Protein AF-A0A1C6VE38-F1 (afdb_monomer_lite)

pLDDT: mean 86.14, std 10.99, range [40.97, 96.81]

Organism: NCBI:txid683228

Secondary structure (DSSP, 8-state):
--HHHHHHHS-HHHHHHHHHHHHHH---SHHHHHHHHHHHHHHHHHHT-SSSPPPPGGGGS---SS---PPPHHHHHHHHHHHHHHTT----S-----

Sequence (98 aa):
MTVAEMLSRISSRELTEWQVYEQLYGPLGGERDDRLAALVAHTVANTGRQRRAPYPYDDFLMTWGSGRREQSTDEMLAIVIGLNRAMGGVDLRPTSQG

Foldseek 3Di:
DDPVVCCVPDPPVNVVVVVVVCVVPNHDPDQVVQLVVLVVVQCVQQVPPDPDDRDDSVVSRDDPPPDDPDQDPVRVVVVVCVVCVVVVHDDPDPPDDD

Structure (mmCIF, N/CA/C/O backbone):
data_AF-A0A1C6VE38-F1
#
_entry.id   AF-A0A1C6VE38-F1
#
loop_
_atom_site.group_PDB
_atom_site.id
_atom_site.type_symbol
_atom_site.label_atom_id
_atom_site.label_alt_id
_atom_site.label_comp_id
_atom_site.label_asym_id
_atom_site.label_entity_id
_atom_site.label_seq_id
_atom_site.pdbx_PDB_ins_code
_atom_site.Cartn_x
_atom_site.Cartn_y
_atom_site.Cartn_z
_atom_site.occupancy
_atom_site.B_iso_or_equiv
_atom_site.auth_seq_id
_atom_site.auth_comp_id
_atom_site.auth_asym_id
_atom_site.auth_atom_id
_atom_site.pdbx_PDB_model_num
ATOM 1 N N . MET A 1 1 ? -21.871 -11.009 8.677 1.00 68.94 1 MET A N 1
ATOM 2 C CA . MET A 1 1 ? -22.258 -10.496 10.006 1.00 68.94 1 MET A CA 1
ATOM 3 C C . MET A 1 1 ? -22.779 -9.089 9.814 1.00 68.94 1 MET A C 1
ATOM 5 O O . MET A 1 1 ? -22.136 -8.322 9.107 1.00 68.94 1 MET A O 1
ATOM 9 N N . THR A 1 2 ? -23.953 -8.767 10.347 1.00 89.12 2 THR A N 1
ATOM 10 C CA . THR A 1 2 ? -24.462 -7.385 10.285 1.00 89.12 2 THR A CA 1
ATOM 11 C C . THR A 1 2 ? -23.824 -6.533 11.386 1.00 89.12 2 THR A C 1
ATOM 13 O O . THR A 1 2 ? -23.325 -7.075 12.371 1.00 89.12 2 THR A O 1
ATOM 16 N N . VAL A 1 3 ? -23.861 -5.202 11.261 1.00 81.81 3 VAL A N 1
ATOM 17 C CA . VAL A 1 3 ? -23.339 -4.294 12.305 1.00 81.81 3 VAL A CA 1
ATOM 18 C C . VAL A 1 3 ? -24.076 -4.496 13.635 1.00 81.81 3 VAL A C 1
ATOM 20 O O . VAL A 1 3 ? -23.448 -4.539 14.688 1.00 81.81 3 VAL A O 1
ATOM 23 N N . ALA A 1 4 ? -25.398 -4.685 13.588 1.00 85.56 4 ALA A N 1
ATOM 24 C CA . ALA A 1 4 ? -26.213 -4.930 14.778 1.00 85.56 4 ALA A CA 1
ATOM 25 C C . ALA A 1 4 ? -25.847 -6.253 15.470 1.00 85.56 4 ALA A C 1
ATOM 27 O O . ALA A 1 4 ? -25.723 -6.309 16.691 1.00 85.56 4 ALA A O 1
ATOM 28 N N . GLU A 1 5 ? -25.618 -7.312 14.692 1.00 88.56 5 GLU A N 1
ATOM 29 C CA . GLU A 1 5 ? -25.174 -8.602 15.223 1.00 88.56 5 GLU A CA 1
ATOM 30 C C . GLU A 1 5 ? -23.765 -8.510 15.830 1.00 88.56 5 GLU A C 1
ATOM 32 O O . GLU A 1 5 ? -23.521 -9.072 16.897 1.00 88.56 5 GLU A O 1
ATOM 37 N N . MET A 1 6 ? -22.861 -7.749 15.209 1.00 89.06 6 MET A N 1
ATOM 38 C CA . MET A 1 6 ? -21.506 -7.523 15.718 1.00 89.06 6 MET A CA 1
ATOM 39 C C . MET A 1 6 ? -21.521 -6.811 17.076 1.00 89.06 6 MET A C 1
ATOM 41 O O . MET A 1 6 ? -20.900 -7.292 18.019 1.00 89.06 6 MET A O 1
ATOM 45 N N . LEU A 1 7 ? -22.285 -5.722 17.207 1.00 85.81 7 LEU A N 1
ATOM 46 C CA . LEU A 1 7 ? -22.386 -4.953 18.456 1.00 85.81 7 LEU A CA 1
ATOM 47 C C . LEU A 1 7 ? -23.076 -5.716 19.596 1.00 85.81 7 LEU A C 1
ATOM 49 O O . LEU A 1 7 ? -22.904 -5.368 20.759 1.00 85.81 7 LEU A O 1
ATOM 53 N N . SER A 1 8 ? -23.839 -6.770 19.286 1.00 89.12 8 SER A N 1
ATOM 54 C CA . SER A 1 8 ? -24.410 -7.652 20.313 1.00 89.12 8 SER A CA 1
ATOM 55 C C . SER A 1 8 ? -23.375 -8.578 20.964 1.00 89.12 8 SER A C 1
ATOM 57 O O . SER A 1 8 ? -23.625 -9.108 22.045 1.00 89.12 8 SER A O 1
ATOM 59 N N . ARG A 1 9 ? -22.226 -8.789 20.307 1.00 89.06 9 ARG A N 1
ATOM 60 C CA . ARG A 1 9 ? -21.173 -9.725 20.737 1.00 89.06 9 ARG A CA 1
ATOM 61 C C . ARG A 1 9 ? -19.856 -9.041 21.083 1.00 89.06 9 ARG A C 1
ATOM 63 O O . ARG A 1 9 ? -19.108 -9.584 21.884 1.00 89.06 9 ARG A O 1
ATOM 70 N N . ILE A 1 10 ? -19.577 -7.896 20.464 1.00 90.25 10 ILE A N 1
ATOM 71 C CA . ILE A 1 10 ? -18.347 -7.123 20.628 1.00 90.25 10 ILE A CA 1
ATOM 72 C C . ILE A 1 10 ? -18.725 -5.751 21.171 1.00 90.25 10 ILE A C 1
ATOM 74 O O . ILE A 1 10 ? -19.536 -5.030 20.585 1.00 90.25 10 ILE A O 1
ATOM 78 N N . SER A 1 11 ? -18.131 -5.394 22.301 1.00 89.31 11 SER A N 1
ATOM 79 C CA . SER A 1 11 ? -18.361 -4.112 22.953 1.00 89.31 11 SER A CA 1
ATOM 80 C C . SER A 1 11 ? -17.723 -2.958 22.176 1.00 89.31 11 SER A C 1
ATOM 82 O O . SER A 1 11 ? -16.718 -3.116 21.480 1.00 89.31 11 SER A O 1
ATOM 84 N N . SER A 1 12 ? -18.249 -1.743 22.358 1.00 87.50 12 SER A N 1
ATOM 85 C CA . SER A 1 12 ? -17.645 -0.542 21.766 1.00 87.50 12 SER A CA 1
ATOM 86 C C . SER A 1 12 ? -16.190 -0.337 22.202 1.00 87.50 12 SER A C 1
ATOM 88 O O . SER A 1 12 ? -15.399 0.179 21.421 1.00 87.50 12 SER A O 1
ATOM 90 N N . ARG A 1 13 ? -15.823 -0.764 23.423 1.00 91.25 13 ARG A N 1
ATOM 91 C CA . ARG A 1 13 ? -14.440 -0.702 23.917 1.00 91.25 13 ARG A CA 1
ATOM 92 C C . ARG A 1 13 ? -13.514 -1.584 23.082 1.00 91.25 13 ARG A C 1
ATOM 94 O O . ARG A 1 13 ? -12.483 -1.099 22.639 1.00 91.25 13 ARG A O 1
ATOM 101 N N . GLU A 1 14 ? -13.900 -2.831 22.833 1.00 91.12 14 GLU A N 1
ATOM 102 C CA . GLU A 1 14 ? -13.105 -3.749 22.007 1.00 91.12 14 GLU A CA 1
ATOM 103 C C . GLU A 1 14 ? -12.966 -3.221 20.575 1.00 91.12 14 GLU A C 1
ATOM 105 O O . GLU A 1 14 ? -11.886 -3.279 19.999 1.00 91.12 14 GLU A O 1
ATOM 110 N N . LEU A 1 15 ? -14.017 -2.624 20.002 1.00 89.81 15 LEU A N 1
ATOM 111 C CA . LEU A 1 15 ? -13.912 -1.976 18.688 1.00 89.81 15 LEU A CA 1
ATOM 112 C C . LEU A 1 15 ? -12.916 -0.809 18.688 1.00 89.81 15 LEU A C 1
ATOM 114 O O . LEU A 1 15 ? -12.170 -0.646 17.725 1.00 89.81 15 LEU A O 1
ATOM 118 N N . THR A 1 16 ? -12.863 -0.017 19.762 1.00 92.50 16 THR A N 1
ATOM 119 C CA . THR A 1 16 ? -11.841 1.028 19.918 1.00 92.50 16 THR A CA 1
ATOM 120 C C . THR A 1 16 ? -10.438 0.435 20.041 1.00 92.50 16 THR A C 1
ATOM 122 O O . THR A 1 16 ? -9.505 0.961 19.442 1.00 92.50 16 THR A O 1
ATOM 125 N N . GLU A 1 17 ? -10.269 -0.672 20.763 1.00 93.62 17 GLU A N 1
ATOM 126 C CA . GLU A 1 17 ? -8.981 -1.373 20.849 1.00 93.62 17 GLU A CA 1
ATOM 127 C C . GLU A 1 17 ? -8.517 -1.859 19.469 1.00 93.62 17 GLU A C 1
ATOM 129 O O . GLU A 1 17 ? -7.356 -1.663 19.110 1.00 93.62 17 GLU A O 1
ATOM 134 N N . TRP A 1 18 ? -9.429 -2.390 18.649 1.00 92.12 18 TRP A N 1
ATOM 135 C CA . TRP A 1 18 ? -9.135 -2.754 17.261 1.00 92.12 18 TRP A CA 1
ATOM 136 C C . TRP A 1 18 ? -8.755 -1.548 16.393 1.00 92.12 18 TRP A C 1
ATOM 138 O O . TRP A 1 18 ? -7.817 -1.647 15.605 1.00 92.12 18 TRP A O 1
ATOM 148 N N . GLN A 1 19 ? -9.415 -0.399 16.562 1.00 91.12 19 GLN A N 1
ATOM 149 C CA . GLN A 1 19 ? -9.038 0.838 15.864 1.00 91.12 19 GLN A CA 1
ATOM 150 C C . GLN A 1 19 ? -7.634 1.315 16.253 1.00 91.12 19 GLN A C 1
ATOM 152 O O . GLN A 1 19 ? -6.849 1.703 15.390 1.00 91.12 19 GLN A O 1
ATOM 157 N N . VAL A 1 20 ? -7.291 1.271 17.544 1.00 94.56 20 VAL A N 1
ATOM 158 C CA . VAL A 1 20 ? -5.944 1.624 18.020 1.00 94.56 20 VAL A CA 1
ATOM 159 C C . VAL A 1 20 ? -4.910 0.644 17.473 1.00 94.56 20 VAL A C 1
ATOM 161 O O . VAL A 1 20 ? -3.840 1.060 17.031 1.00 94.56 20 VAL A O 1
ATOM 164 N N . TYR A 1 21 ? -5.229 -0.650 17.460 1.00 93.81 21 TYR A N 1
ATOM 165 C CA . TYR A 1 21 ? -4.358 -1.662 16.877 1.00 93.81 21 TYR A CA 1
ATOM 166 C C . TYR A 1 21 ? -4.074 -1.372 15.397 1.00 93.81 21 TYR A C 1
ATOM 168 O O . TYR A 1 21 ? -2.916 -1.366 14.987 1.00 93.81 21 TYR A O 1
ATOM 176 N N . GLU A 1 22 ? -5.102 -1.068 14.605 1.00 93.38 22 GLU A N 1
ATOM 177 C CA . GLU A 1 22 ? -4.942 -0.711 13.193 1.00 93.38 22 GLU A CA 1
ATOM 178 C C . GLU A 1 22 ? -4.058 0.535 13.000 1.00 93.38 22 GLU A C 1
ATOM 180 O O . GLU A 1 22 ? -3.171 0.557 12.147 1.00 93.38 22 GLU A O 1
ATOM 185 N N . GLN A 1 23 ? -4.218 1.560 13.840 1.00 90.50 23 GLN A N 1
ATOM 186 C CA . GLN A 1 23 ? -3.371 2.756 13.781 1.00 90.50 23 GLN A CA 1
ATOM 187 C C . GLN A 1 23 ? -1.898 2.459 14.090 1.00 90.50 23 GLN A C 1
ATOM 189 O O . GLN A 1 23 ? -1.010 3.065 13.491 1.00 90.50 23 GLN A O 1
ATOM 194 N N . LEU A 1 24 ? -1.627 1.536 15.018 1.00 93.38 24 LEU A N 1
ATOM 195 C CA . LEU A 1 24 ? -0.265 1.177 15.420 1.00 93.38 24 LEU A CA 1
ATOM 196 C C . LEU A 1 24 ? 0.418 0.224 14.434 1.00 93.38 24 LEU A C 1
ATOM 198 O O . LEU A 1 24 ? 1.623 0.333 14.209 1.00 93.38 24 LEU A O 1
ATOM 202 N N . TYR A 1 25 ? -0.330 -0.721 13.864 1.00 90.06 25 TYR A N 1
ATOM 203 C CA . TYR A 1 25 ? 0.228 -1.839 13.096 1.00 90.06 25 TYR A CA 1
ATOM 204 C C . TYR A 1 25 ? -0.127 -1.816 11.607 1.00 90.06 25 TYR A C 1
ATOM 206 O O . TYR A 1 25 ? 0.272 -2.727 10.871 1.00 90.06 25 TYR A O 1
ATOM 214 N N . GLY A 1 26 ? -0.839 -0.783 11.161 1.00 87.94 26 GLY A N 1
ATOM 215 C CA . GLY A 1 26 ? -1.323 -0.636 9.796 1.00 87.94 26 GLY A CA 1
ATOM 216 C C . GLY A 1 26 ? -2.710 -1.252 9.585 1.00 87.94 26 GLY A C 1
ATOM 217 O O . GLY A 1 26 ? -3.259 -1.871 10.498 1.00 87.94 26 GLY A O 1
ATOM 218 N N . PRO A 1 27 ? -3.260 -1.109 8.363 1.00 89.69 27 PRO A N 1
ATOM 219 C CA . PRO A 1 27 ? -4.632 -1.504 8.040 1.00 89.69 27 PRO A CA 1
ATOM 220 C C . PRO A 1 27 ? -4.902 -2.968 8.394 1.00 89.69 27 PRO A C 1
ATOM 222 O O . PRO A 1 27 ? -4.008 -3.822 8.312 1.00 89.69 27 PRO A O 1
ATOM 225 N N . LEU A 1 28 ? -6.150 -3.271 8.722 1.00 87.69 28 LEU A N 1
ATOM 226 C CA . LEU A 1 28 ? -6.624 -4.641 8.855 1.00 87.69 28 LEU A CA 1
ATOM 227 C C . LEU A 1 28 ? -7.299 -5.111 7.558 1.00 87.69 28 LEU A C 1
ATOM 229 O O . LEU A 1 28 ? -7.907 -4.341 6.821 1.00 87.69 28 LEU A O 1
ATOM 233 N N . GLY A 1 29 ? -7.212 -6.414 7.285 1.00 86.31 29 GLY A N 1
ATOM 234 C CA . GLY A 1 29 ? -7.879 -7.032 6.137 1.00 86.31 29 GLY A CA 1
ATOM 235 C C . GLY A 1 29 ? -7.190 -6.776 4.792 1.00 86.31 29 GLY A C 1
ATOM 236 O O . GLY A 1 29 ? -5.973 -6.622 4.727 1.00 86.31 29 GLY A O 1
ATOM 237 N N . GLY A 1 30 ? -7.980 -6.766 3.711 1.00 87.06 30 GLY A N 1
ATOM 238 C CA . GLY A 1 30 ? -7.477 -6.849 2.332 1.00 87.06 30 GLY A CA 1
ATOM 239 C C . GLY A 1 30 ? -6.515 -5.732 1.919 1.00 87.06 30 GLY A C 1
ATOM 240 O O . GLY A 1 30 ? -5.557 -5.996 1.204 1.00 87.06 30 GLY A O 1
ATOM 241 N N . GLU A 1 31 ? -6.682 -4.511 2.437 1.00 87.81 31 GLU A N 1
ATOM 242 C CA . GLU A 1 31 ? -5.763 -3.399 2.142 1.00 87.81 31 GLU A CA 1
ATOM 243 C C . GLU A 1 31 ? -4.329 -3.689 2.624 1.00 87.81 31 GLU A C 1
ATOM 245 O O . GLU A 1 31 ? -3.352 -3.263 2.003 1.00 87.81 31 GLU A O 1
ATOM 250 N N . ARG A 1 32 ? -4.177 -4.445 3.721 1.00 90.06 32 ARG A N 1
ATOM 251 C CA . ARG A 1 32 ? -2.862 -4.902 4.186 1.00 90.06 32 ARG A CA 1
ATOM 252 C C . ARG A 1 32 ? -2.241 -5.872 3.196 1.00 90.06 32 ARG A C 1
ATOM 254 O O . ARG A 1 32 ? -1.063 -5.730 2.871 1.00 90.06 32 ARG A O 1
ATOM 261 N N . ASP A 1 33 ? -3.026 -6.833 2.727 1.00 91.81 33 ASP A N 1
ATOM 262 C CA . ASP A 1 33 ? -2.572 -7.855 1.788 1.00 91.81 33 ASP A CA 1
ATOM 263 C C . ASP A 1 33 ? -2.164 -7.223 0.454 1.00 91.81 33 ASP A C 1
ATOM 265 O O . ASP A 1 33 ? -1.101 -7.546 -0.076 1.00 91.81 33 ASP A O 1
ATOM 269 N N . ASP A 1 34 ? -2.928 -6.238 -0.024 1.00 91.75 34 ASP A N 1
ATOM 270 C CA . ASP A 1 34 ? -2.605 -5.473 -1.229 1.00 91.75 34 ASP A CA 1
ATOM 271 C C . ASP A 1 34 ? -1.278 -4.719 -1.086 1.00 91.75 34 ASP A C 1
ATOM 273 O O . ASP A 1 34 ? -0.442 -4.757 -1.989 1.00 91.75 34 ASP A O 1
ATOM 277 N N . ARG A 1 35 ? -1.032 -4.074 0.064 1.00 92.38 35 ARG A N 1
ATOM 278 C CA . ARG A 1 35 ? 0.252 -3.404 0.343 1.00 92.38 35 ARG A CA 1
ATOM 279 C C . ARG A 1 35 ? 1.418 -4.391 0.379 1.00 92.38 35 ARG A C 1
ATOM 281 O O . ARG A 1 35 ? 2.480 -4.115 -0.177 1.00 92.38 35 ARG A O 1
ATOM 288 N N . LEU A 1 36 ? 1.240 -5.547 1.015 1.00 93.44 36 LEU A N 1
ATOM 289 C CA . LEU A 1 36 ? 2.283 -6.573 1.069 1.00 93.44 36 LEU A CA 1
ATOM 290 C C . LEU A 1 36 ? 2.581 -7.140 -0.326 1.00 93.44 36 LEU A C 1
ATOM 292 O O . LEU A 1 36 ? 3.748 -7.273 -0.697 1.00 93.44 36 LEU A O 1
ATOM 296 N N . ALA A 1 37 ? 1.547 -7.410 -1.123 1.00 95.06 37 ALA A N 1
ATOM 297 C CA . ALA A 1 37 ? 1.694 -7.848 -2.505 1.00 95.06 37 ALA A CA 1
ATOM 298 C C . ALA A 1 37 ? 2.388 -6.781 -3.370 1.00 95.06 37 ALA A C 1
ATOM 300 O O . ALA A 1 37 ? 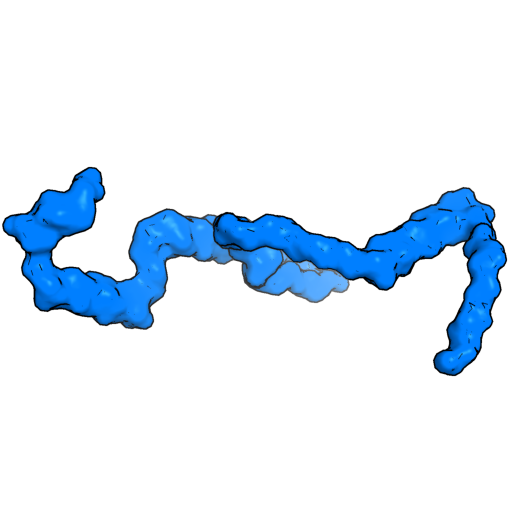3.311 -7.106 -4.123 1.00 95.06 37 ALA A O 1
ATOM 301 N N . ALA A 1 38 ? 2.009 -5.508 -3.212 1.00 95.50 38 ALA A N 1
ATOM 302 C CA . ALA A 1 38 ? 2.636 -4.377 -3.889 1.00 95.50 38 ALA A CA 1
ATOM 303 C C . ALA A 1 38 ? 4.132 -4.274 -3.564 1.00 95.50 38 ALA A C 1
ATOM 305 O O . ALA A 1 38 ? 4.942 -4.092 -4.470 1.00 95.50 38 ALA A O 1
ATOM 306 N N . LEU A 1 39 ? 4.524 -4.460 -2.298 1.00 96.12 39 LEU A N 1
ATOM 307 C CA . LEU A 1 39 ? 5.929 -4.429 -1.879 1.00 96.12 39 LEU A CA 1
ATOM 308 C C . LEU A 1 39 ? 6.753 -5.536 -2.544 1.00 96.12 39 LEU A C 1
ATOM 310 O O . LEU A 1 39 ? 7.859 -5.285 -3.035 1.00 96.12 39 LEU A O 1
ATOM 314 N N . VAL A 1 40 ? 6.212 -6.755 -2.595 1.00 96.81 40 VAL A N 1
ATOM 315 C CA . VAL A 1 40 ? 6.869 -7.881 -3.272 1.00 96.81 40 VAL A CA 1
ATOM 316 C C . VAL A 1 40 ? 7.013 -7.589 -4.767 1.00 96.81 40 VAL A C 1
ATOM 318 O O .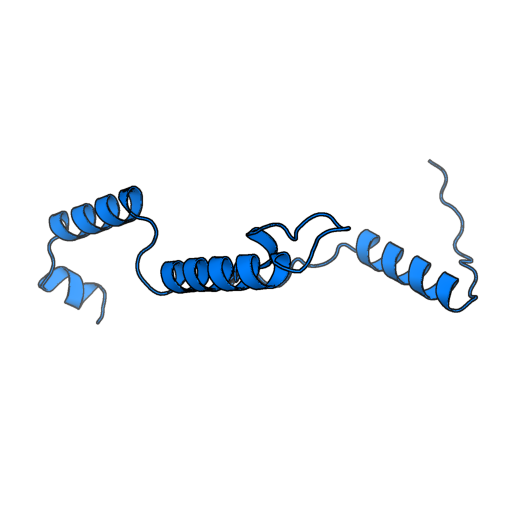 VAL A 1 40 ? 8.113 -7.715 -5.309 1.00 96.81 40 VAL A O 1
ATOM 321 N N . ALA A 1 41 ? 5.945 -7.139 -5.429 1.00 95.94 41 ALA A N 1
ATOM 322 C CA . ALA A 1 41 ? 5.966 -6.805 -6.851 1.00 95.94 41 ALA A CA 1
ATOM 323 C C . ALA A 1 41 ? 6.951 -5.666 -7.168 1.00 95.94 41 ALA A C 1
ATOM 325 O O . ALA A 1 41 ? 7.745 -5.787 -8.103 1.00 95.94 41 ALA A O 1
ATOM 326 N N . HIS A 1 42 ? 6.958 -4.603 -6.358 1.00 96.81 42 HIS A N 1
ATOM 327 C CA . HIS A 1 42 ? 7.891 -3.476 -6.454 1.00 96.81 42 HIS A CA 1
ATOM 328 C C . HIS A 1 42 ? 9.345 -3.935 -6.347 1.00 96.81 42 HIS A C 1
ATOM 330 O O . HIS A 1 42 ? 10.181 -3.563 -7.177 1.00 96.81 42 HIS A O 1
ATOM 336 N N . THR A 1 43 ? 9.635 -4.795 -5.370 1.00 95.81 43 THR A N 1
ATOM 337 C CA . THR A 1 43 ? 10.976 -5.353 -5.163 1.00 95.81 43 THR A CA 1
ATOM 338 C C . THR A 1 43 ? 11.415 -6.160 -6.383 1.00 95.81 43 THR A C 1
ATOM 340 O O . THR A 1 43 ? 12.492 -5.921 -6.936 1.00 95.81 43 THR A O 1
ATOM 343 N N . VAL A 1 44 ? 10.564 -7.073 -6.862 1.00 95.56 44 VAL A N 1
ATOM 344 C CA . VAL A 1 44 ? 10.855 -7.919 -8.030 1.00 95.56 44 VAL A CA 1
ATOM 345 C C . VAL A 1 44 ? 11.066 -7.070 -9.287 1.00 95.56 44 VAL A C 1
ATOM 347 O O . VAL A 1 44 ? 12.062 -7.249 -9.989 1.00 95.56 44 VAL A O 1
ATOM 350 N N . ALA A 1 45 ? 10.187 -6.098 -9.545 1.00 94.00 45 ALA A N 1
ATOM 351 C CA . ALA A 1 45 ? 10.257 -5.233 -10.722 1.00 94.00 45 ALA A CA 1
ATOM 352 C C . ALA A 1 45 ? 11.525 -4.365 -10.751 1.00 94.00 45 ALA A C 1
ATOM 354 O O . ALA A 1 45 ? 12.089 -4.114 -11.820 1.00 94.00 45 ALA A O 1
ATOM 355 N N . ASN A 1 46 ? 11.995 -3.916 -9.585 1.00 94.94 46 ASN A N 1
ATOM 356 C CA . ASN A 1 46 ? 13.172 -3.057 -9.487 1.00 94.94 46 ASN A CA 1
ATOM 357 C C . ASN A 1 46 ? 14.497 -3.818 -9.380 1.00 94.94 46 ASN A C 1
ATOM 359 O O . ASN A 1 46 ? 15.539 -3.235 -9.677 1.00 94.94 46 ASN A O 1
ATOM 363 N N . THR A 1 47 ? 14.481 -5.114 -9.057 1.00 92.94 47 THR A N 1
ATOM 364 C CA . THR A 1 47 ? 15.700 -5.936 -8.917 1.00 92.94 47 THR A CA 1
ATOM 365 C C . THR A 1 47 ? 16.584 -5.901 -10.178 1.00 92.94 47 THR A C 1
ATOM 367 O O . THR A 1 47 ? 17.810 -5.909 -10.082 1.00 92.94 47 THR A O 1
ATOM 370 N N . GLY A 1 48 ? 15.988 -5.808 -11.375 1.00 84.56 48 GLY A N 1
ATOM 371 C CA . GLY A 1 48 ? 16.713 -5.754 -12.655 1.00 84.56 48 GLY A CA 1
ATOM 372 C C . GLY A 1 48 ? 17.024 -4.347 -13.191 1.00 84.56 48 GLY A C 1
ATOM 373 O O . GLY A 1 48 ? 17.619 -4.215 -14.264 1.00 84.56 48 GLY A O 1
ATOM 374 N N . ARG A 1 49 ? 16.619 -3.275 -12.500 1.00 86.50 49 ARG A N 1
ATOM 375 C CA . ARG A 1 49 ? 16.755 -1.891 -12.990 1.00 86.50 49 ARG A CA 1
ATOM 376 C C . ARG A 1 49 ? 18.062 -1.254 -12.502 1.00 86.50 49 ARG A C 1
ATOM 378 O O . ARG A 1 49 ? 18.104 -0.633 -11.452 1.00 86.50 49 ARG A O 1
ATOM 385 N N . GLN A 1 50 ? 19.133 -1.367 -13.295 1.00 74.88 50 GLN A N 1
ATOM 386 C CA . GLN A 1 50 ? 20.444 -0.771 -12.954 1.00 74.88 50 GLN A CA 1
ATOM 387 C C . GLN A 1 50 ? 20.738 0.575 -13.641 1.00 74.88 50 GLN A C 1
ATOM 389 O O . GLN A 1 50 ? 21.511 1.377 -13.132 1.00 74.88 50 GLN A O 1
ATOM 394 N N . ARG A 1 51 ? 20.150 0.835 -14.819 1.00 77.75 51 ARG A N 1
ATOM 395 C CA . ARG A 1 51 ? 20.445 2.026 -15.654 1.00 77.75 51 ARG A CA 1
ATOM 396 C C . ARG A 1 51 ? 19.304 3.042 -15.740 1.00 77.75 51 ARG A C 1
ATOM 398 O O . ARG A 1 51 ? 19.427 4.046 -16.433 1.00 77.75 51 ARG A O 1
ATOM 405 N N . ARG A 1 52 ? 18.175 2.763 -15.094 1.00 84.81 52 ARG A N 1
ATOM 406 C CA . ARG A 1 52 ? 16.994 3.634 -15.054 1.00 84.81 52 ARG A CA 1
ATOM 407 C C . ARG A 1 52 ? 16.588 3.827 -13.604 1.00 84.81 52 ARG A C 1
ATOM 409 O O . ARG A 1 52 ? 16.820 2.932 -12.796 1.00 84.81 52 ARG A O 1
ATOM 416 N N . ALA A 1 53 ? 15.960 4.963 -13.310 1.00 89.69 53 ALA A N 1
ATOM 417 C CA . ALA A 1 53 ? 15.362 5.196 -12.002 1.00 89.69 53 ALA A CA 1
ATOM 418 C C . ALA A 1 53 ? 14.413 4.034 -11.640 1.00 89.69 53 ALA A C 1
ATOM 420 O O . ALA A 1 53 ? 13.733 3.517 -12.535 1.00 89.69 53 ALA A O 1
ATOM 421 N N . PRO A 1 54 ? 14.370 3.588 -10.375 1.00 90.94 54 PRO A N 1
ATOM 422 C CA . PRO A 1 54 ? 13.416 2.575 -9.941 1.00 90.94 54 PRO A CA 1
ATOM 423 C C . PRO A 1 54 ? 11.981 3.084 -10.112 1.00 90.94 54 PRO A C 1
ATOM 425 O O . PRO A 1 54 ? 11.730 4.288 -10.099 1.00 90.94 54 PRO A O 1
ATOM 428 N N . TYR A 1 55 ? 11.038 2.168 -10.312 1.00 94.00 55 TYR A N 1
ATOM 429 C CA . TYR A 1 55 ? 9.622 2.508 -10.225 1.00 94.00 55 TYR A CA 1
ATOM 430 C C . TYR A 1 55 ? 9.289 2.921 -8.780 1.00 94.00 55 TYR A C 1
ATOM 432 O O . TYR A 1 55 ? 9.775 2.259 -7.851 1.00 94.00 55 TYR A O 1
ATOM 440 N N . PRO A 1 56 ? 8.502 3.989 -8.567 1.00 94.12 56 PRO A N 1
ATOM 441 C CA . PRO A 1 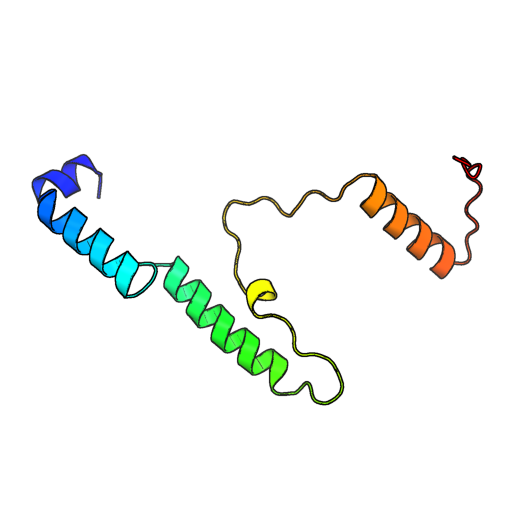56 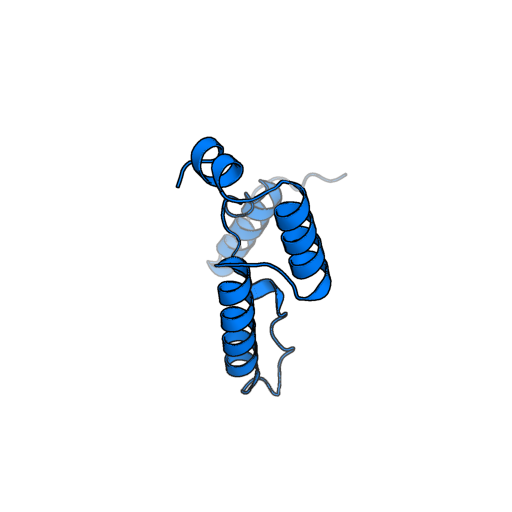? 8.024 4.349 -7.238 1.00 94.12 56 PRO A CA 1
ATOM 442 C C . PRO A 1 56 ? 7.093 3.259 -6.692 1.00 94.12 56 PRO A C 1
ATOM 444 O O . PRO A 1 56 ? 6.476 2.512 -7.446 1.00 94.12 56 PRO A O 1
ATOM 447 N N . TYR A 1 57 ? 7.024 3.143 -5.367 1.00 93.69 57 TYR A N 1
ATOM 448 C CA . TYR A 1 57 ? 6.194 2.136 -4.700 1.00 93.69 57 TYR A CA 1
ATOM 449 C C . TYR A 1 57 ? 4.697 2.343 -4.970 1.00 93.69 57 TYR A C 1
ATOM 451 O O . TYR A 1 57 ? 3.979 1.374 -5.209 1.00 93.69 57 TYR A O 1
ATOM 459 N N . ASP A 1 58 ? 4.253 3.599 -5.013 1.00 91.56 58 ASP A N 1
ATOM 460 C CA . ASP A 1 58 ? 2.842 3.956 -5.193 1.00 91.56 58 ASP A CA 1
ATOM 461 C C . ASP A 1 58 ? 2.259 3.474 -6.534 1.00 91.56 58 ASP A C 1
ATOM 463 O O . ASP A 1 58 ? 1.062 3.213 -6.609 1.00 91.56 58 ASP A O 1
ATOM 467 N N . ASP A 1 59 ? 3.095 3.252 -7.558 1.00 91.25 59 ASP A N 1
ATOM 468 C CA . ASP A 1 59 ? 2.675 2.680 -8.851 1.00 91.25 59 ASP A CA 1
ATOM 469 C C . ASP A 1 59 ? 2.172 1.229 -8.731 1.00 91.25 59 ASP A C 1
ATOM 471 O O . ASP A 1 59 ? 1.517 0.720 -9.642 1.00 91.25 59 ASP A O 1
ATOM 475 N N . PHE A 1 60 ? 2.498 0.542 -7.632 1.00 92.19 60 PHE A N 1
ATOM 476 C CA . PHE A 1 60 ? 2.110 -0.847 -7.374 1.00 92.19 60 PHE A CA 1
ATOM 477 C C . PHE A 1 60 ? 0.930 -0.961 -6.405 1.00 92.19 60 PHE A C 1
ATOM 479 O O . PHE A 1 60 ? 0.414 -2.062 -6.214 1.00 92.19 60 PHE A O 1
ATOM 486 N N . LEU A 1 61 ? 0.497 0.144 -5.787 1.00 90.44 61 LEU A N 1
ATOM 487 C CA . LEU A 1 61 ? -0.643 0.142 -4.877 1.00 90.44 61 LEU A CA 1
ATOM 488 C C . LEU A 1 61 ? -1.949 0.059 -5.661 1.00 90.44 61 LEU A C 1
ATOM 490 O O . LEU A 1 61 ? -2.234 0.885 -6.530 1.00 90.44 61 LEU A O 1
ATOM 494 N N . MET A 1 62 ? -2.785 -0.918 -5.316 1.00 80.69 62 MET A N 1
ATOM 495 C CA . MET A 1 62 ? -4.086 -1.046 -5.950 1.00 80.69 62 MET A CA 1
ATOM 496 C C . MET A 1 62 ? -5.061 -0.023 -5.375 1.00 80.69 62 MET A C 1
ATOM 498 O O . MET A 1 62 ? -5.288 0.044 -4.169 1.00 80.69 62 MET A O 1
ATOM 502 N N . THR A 1 63 ? -5.637 0.796 -6.249 1.00 74.25 63 THR A N 1
ATOM 503 C CA . THR A 1 63 ? -6.610 1.817 -5.860 1.00 74.25 63 THR A CA 1
ATOM 504 C C . THR A 1 63 ? -8.017 1.284 -6.104 1.00 74.25 63 THR A C 1
ATOM 506 O O . THR A 1 63 ? -8.481 1.188 -7.240 1.00 74.25 63 THR A O 1
ATOM 509 N N . TRP A 1 64 ? -8.698 0.896 -5.029 1.00 70.06 64 TRP A N 1
ATOM 510 C CA . TRP A 1 64 ? -10.080 0.432 -5.085 1.00 70.06 64 TRP A CA 1
ATOM 511 C C . TRP A 1 64 ? -11.053 1.613 -5.052 1.00 70.06 64 TRP A C 1
ATOM 513 O O . TRP A 1 64 ? -10.891 2.542 -4.266 1.00 70.06 64 TRP A O 1
ATOM 523 N N . GLY A 1 65 ? -12.088 1.587 -5.894 1.00 61.91 65 GLY A N 1
ATOM 524 C CA . GLY A 1 65 ? -13.193 2.556 -5.848 1.00 61.91 65 GLY A CA 1
ATOM 525 C C . GLY A 1 65 ? -12.892 3.958 -6.394 1.00 61.91 65 GLY A C 1
ATOM 526 O O . GLY A 1 65 ? -13.827 4.676 -6.738 1.00 61.91 65 GLY A O 1
ATOM 527 N N . SER A 1 66 ? -11.627 4.344 -6.566 1.00 57.75 66 SER A N 1
ATOM 528 C CA . SER A 1 66 ? -11.280 5.512 -7.374 1.00 57.75 66 SER A CA 1
ATOM 529 C C . SER A 1 66 ? -11.295 5.102 -8.844 1.00 57.75 66 SER A C 1
ATOM 531 O O . SER A 1 66 ? -10.401 4.390 -9.308 1.00 57.75 66 SER A O 1
ATOM 533 N N . GLY A 1 67 ? -12.318 5.534 -9.584 1.00 54.69 67 GLY A N 1
ATOM 534 C CA . GLY A 1 67 ? -12.279 5.497 -11.041 1.00 54.69 67 GLY A CA 1
ATOM 535 C C . GLY A 1 67 ? -10.946 6.076 -11.513 1.00 54.69 67 GLY A C 1
ATOM 536 O O . GLY A 1 67 ? -10.493 7.094 -10.988 1.00 54.69 67 GLY A O 1
ATOM 537 N N . ARG A 1 68 ? -10.285 5.363 -12.431 1.00 60.47 68 ARG A N 1
ATOM 538 C CA . ARG A 1 68 ? -9.073 5.792 -13.144 1.00 60.47 68 ARG A CA 1
ATOM 539 C C . ARG A 1 68 ? -9.109 7.313 -13.315 1.00 60.47 68 ARG A C 1
ATOM 541 O O . ARG A 1 68 ? -10.109 7.801 -13.832 1.00 60.47 68 ARG A O 1
ATOM 548 N N . ARG A 1 69 ? -8.073 8.036 -12.864 1.00 71.44 69 ARG A N 1
ATOM 549 C CA . ARG A 1 69 ? -7.992 9.502 -13.001 1.00 71.44 69 ARG A CA 1
ATOM 550 C C . ARG A 1 69 ? -8.456 9.890 -14.408 1.00 71.44 69 ARG A C 1
ATOM 552 O O . ARG A 1 69 ? -7.821 9.481 -15.382 1.00 71.44 69 ARG A O 1
ATOM 559 N N . GLU A 1 70 ? -9.569 10.613 -14.504 1.00 72.94 70 GLU A N 1
ATOM 560 C CA . GLU A 1 70 ? -10.052 11.112 -15.788 1.00 72.94 70 GLU A CA 1
ATOM 561 C C . GLU A 1 70 ? -9.000 12.074 -16.335 1.00 72.94 70 GLU A C 1
ATOM 563 O O . GLU A 1 70 ? -8.576 13.008 -15.649 1.00 72.94 70 GLU A O 1
ATOM 568 N N . GLN A 1 71 ? -8.513 11.786 -17.541 1.00 81.81 71 GLN A N 1
ATOM 569 C CA . GLN A 1 71 ? -7.543 12.644 -18.206 1.00 81.81 71 GLN A CA 1
ATOM 570 C C . GLN A 1 71 ? -8.221 13.972 -18.523 1.00 81.81 71 GLN A C 1
ATOM 572 O O . GLN A 1 71 ? -9.351 13.989 -19.017 1.00 81.81 71 GLN A O 1
ATOM 577 N N . SER A 1 72 ? -7.545 15.088 -18.258 1.00 87.19 72 SER A N 1
ATOM 578 C CA . SER A 1 72 ? -8.086 16.385 -18.661 1.00 87.19 72 SER A CA 1
ATOM 579 C C . SER A 1 72 ? -8.117 16.499 -20.189 1.00 87.19 72 SER A C 1
ATOM 581 O O . SER A 1 72 ? -7.373 15.819 -20.902 1.00 87.19 72 SER A O 1
ATOM 583 N N . THR A 1 73 ? -8.956 17.389 -20.718 1.00 87.00 73 THR A N 1
ATOM 584 C CA . THR A 1 73 ? -8.995 17.675 -22.161 1.00 87.00 73 THR A CA 1
ATOM 585 C C . THR A 1 73 ? -7.620 18.076 -22.701 1.00 87.00 73 THR A C 1
ATOM 587 O O . THR A 1 73 ? -7.247 17.653 -23.794 1.00 87.00 73 THR A O 1
ATOM 590 N N . ASP A 1 74 ? -6.840 18.818 -21.914 1.00 89.00 74 ASP A N 1
ATOM 591 C CA . ASP A 1 74 ? -5.492 19.255 -22.286 1.00 89.00 74 ASP A CA 1
ATOM 592 C C . ASP A 1 74 ? -4.493 18.091 -22.307 1.00 89.00 74 ASP A C 1
ATOM 594 O O . ASP A 1 74 ? -3.689 17.978 -23.234 1.00 89.00 74 ASP A O 1
ATOM 598 N N . GLU A 1 75 ? -4.570 17.187 -21.325 1.00 88.62 75 GLU A N 1
ATOM 599 C CA . GLU A 1 75 ? -3.753 15.970 -21.277 1.00 88.62 75 GLU A CA 1
ATOM 600 C C . GLU A 1 75 ? -4.062 15.061 -22.479 1.00 88.62 75 GLU A C 1
ATOM 602 O O . GLU A 1 75 ? -3.147 14.594 -23.164 1.00 88.62 75 GLU A O 1
ATOM 607 N N . MET A 1 76 ? -5.348 14.855 -22.787 1.00 90.69 76 MET A N 1
ATOM 608 C CA . MET A 1 76 ? -5.779 14.086 -23.960 1.00 90.69 76 MET A CA 1
ATOM 609 C C . MET A 1 76 ? -5.296 14.730 -25.258 1.00 90.69 76 MET A C 1
ATOM 611 O O . MET A 1 76 ? -4.798 14.044 -26.153 1.00 90.69 76 MET A O 1
ATOM 615 N N . LEU A 1 77 ? -5.393 16.053 -25.355 1.00 92.19 77 LEU A N 1
ATOM 616 C CA . LEU A 1 77 ? -4.945 16.780 -26.527 1.00 92.19 77 LEU A CA 1
ATOM 617 C C . LEU A 1 77 ? -3.429 16.655 -26.731 1.00 92.19 77 LEU A C 1
ATOM 619 O O . LEU A 1 77 ? -2.984 16.407 -27.852 1.00 92.19 77 LEU A O 1
ATOM 623 N N . ALA A 1 78 ? -2.634 16.780 -25.668 1.00 90.94 78 ALA A N 1
ATOM 624 C CA . ALA A 1 78 ? -1.184 16.612 -25.738 1.00 90.94 78 ALA A CA 1
ATOM 625 C C . ALA A 1 78 ? -0.792 15.217 -26.259 1.00 90.94 78 ALA A C 1
ATOM 627 O O . ALA A 1 78 ? 0.109 15.093 -27.095 1.00 90.94 78 ALA A O 1
ATOM 628 N N . ILE A 1 79 ? -1.512 14.175 -25.828 1.00 91.75 79 ILE A N 1
ATOM 629 C CA . ILE A 1 79 ? -1.331 12.802 -26.320 1.00 91.75 79 ILE A CA 1
ATOM 630 C C . ILE A 1 79 ? -1.642 12.717 -27.819 1.00 91.75 79 ILE A C 1
ATOM 632 O O . ILE A 1 79 ? -0.847 12.163 -28.581 1.00 91.75 79 ILE A O 1
ATOM 636 N N . VAL A 1 80 ? -2.761 13.299 -28.261 1.00 92.50 80 VAL A N 1
ATOM 637 C CA . VAL A 1 80 ? -3.168 13.300 -29.677 1.00 92.50 80 VAL A CA 1
ATOM 638 C C . VAL A 1 80 ? -2.135 14.008 -30.557 1.00 92.50 80 VAL A C 1
ATOM 640 O O . VAL A 1 80 ? -1.772 13.475 -31.604 1.00 92.50 80 VAL A O 1
ATOM 643 N N . ILE A 1 81 ? -1.609 15.160 -30.130 1.00 92.31 81 ILE A N 1
ATOM 644 C CA . ILE A 1 81 ? -0.551 15.883 -30.858 1.00 92.31 81 ILE A CA 1
ATOM 645 C C . ILE A 1 81 ? 0.705 15.011 -30.986 1.00 92.31 81 ILE A C 1
ATOM 647 O O . ILE A 1 81 ? 1.290 14.913 -32.068 1.00 92.31 81 ILE A O 1
ATOM 651 N N . GLY A 1 82 ? 1.118 14.361 -29.892 1.00 90.19 82 GLY A N 1
ATOM 652 C CA . GLY A 1 82 ? 2.281 13.474 -29.879 1.00 90.19 82 GLY A CA 1
ATOM 653 C C . GLY A 1 82 ? 2.141 12.309 -30.861 1.00 90.19 82 GLY A C 1
ATOM 654 O O . GLY A 1 82 ? 3.056 12.045 -31.642 1.00 90.19 82 GLY A O 1
ATOM 655 N N . LEU A 1 83 ? 0.974 11.659 -30.871 1.00 91.38 83 LEU A N 1
ATOM 656 C CA . LEU A 1 83 ? 0.662 10.571 -31.800 1.00 91.38 83 LEU A CA 1
ATOM 657 C C . LEU A 1 83 ? 0.605 11.051 -33.253 1.00 91.38 83 LEU A C 1
ATOM 659 O O . LEU A 1 83 ? 1.188 10.414 -34.128 1.00 91.38 83 LEU A O 1
ATOM 663 N N . ASN A 1 84 ? -0.039 12.193 -33.508 1.00 92.12 84 ASN A N 1
ATOM 664 C CA . ASN A 1 84 ? -0.138 12.778 -34.842 1.00 92.12 84 ASN A CA 1
ATOM 665 C C . ASN A 1 84 ? 1.255 13.040 -35.434 1.00 92.12 84 ASN A C 1
ATOM 667 O O . ASN A 1 84 ? 1.536 12.606 -36.550 1.00 92.12 84 ASN A O 1
ATOM 671 N N . ARG A 1 85 ? 2.164 13.638 -34.652 1.00 90.62 85 ARG A N 1
ATOM 672 C CA . ARG A 1 85 ? 3.551 13.879 -35.074 1.00 90.62 85 ARG A CA 1
ATOM 673 C C . ARG A 1 85 ? 4.319 12.579 -35.318 1.00 90.62 85 ARG A C 1
ATOM 675 O O . ARG A 1 85 ? 5.039 12.483 -36.308 1.00 90.62 85 ARG A O 1
ATOM 682 N N . ALA A 1 86 ? 4.178 11.582 -34.443 1.00 91.12 86 ALA A N 1
ATOM 683 C CA . ALA A 1 86 ? 4.843 10.286 -34.609 1.00 91.12 86 ALA A CA 1
ATOM 684 C C . ALA A 1 86 ? 4.399 9.559 -35.892 1.00 91.12 86 ALA A C 1
ATOM 686 O O . ALA A 1 86 ? 5.188 8.841 -36.499 1.00 91.12 86 ALA A O 1
ATOM 687 N N . MET A 1 87 ? 3.157 9.788 -36.322 1.00 92.94 87 MET A N 1
ATOM 688 C CA . MET A 1 87 ? 2.589 9.264 -37.566 1.00 92.94 87 MET A CA 1
ATOM 689 C C . MET A 1 87 ? 2.850 10.164 -38.789 1.00 92.94 87 MET A C 1
ATOM 691 O O . MET A 1 87 ? 2.339 9.882 -39.870 1.00 92.94 87 MET A O 1
ATOM 695 N N . GLY A 1 88 ? 3.647 11.231 -38.647 1.00 89.94 88 GLY A N 1
ATOM 696 C CA . GLY A 1 88 ? 4.009 12.141 -39.741 1.00 89.94 88 GLY A CA 1
ATOM 697 C C . GLY A 1 88 ? 2.947 13.190 -40.090 1.00 89.94 88 GLY A C 1
ATOM 698 O O . GLY A 1 88 ? 3.042 13.826 -41.138 1.00 89.94 88 GLY A O 1
ATOM 699 N N . GLY A 1 89 ? 1.939 13.372 -39.238 1.00 89.12 89 GLY A N 1
ATOM 700 C CA . GLY A 1 89 ? 0.925 14.413 -39.374 1.00 89.12 89 GLY A CA 1
ATOM 701 C C . GLY A 1 89 ? 1.413 15.799 -38.936 1.00 89.12 89 GLY A C 1
ATOM 702 O O . GLY A 1 89 ? 2.444 15.950 -38.273 1.00 89.12 89 GLY A O 1
ATOM 703 N N . VAL A 1 90 ? 0.647 16.824 -39.319 1.00 84.06 90 VAL A N 1
ATOM 704 C CA . VAL A 1 90 ? 0.889 18.231 -38.973 1.00 84.06 90 VAL A CA 1
ATOM 705 C C . VAL A 1 90 ? -0.343 18.783 -38.256 1.00 84.06 90 VAL A C 1
ATOM 707 O O . VAL A 1 90 ? -1.464 18.619 -38.738 1.00 84.06 90 VAL A O 1
ATOM 710 N N . ASP A 1 91 ? -0.138 19.443 -37.115 1.00 83.69 91 ASP A N 1
ATOM 711 C CA . ASP A 1 91 ? -1.207 20.130 -36.385 1.00 83.69 91 ASP A CA 1
ATOM 712 C C . ASP A 1 91 ? -1.524 21.469 -37.067 1.00 83.69 91 ASP A C 1
ATOM 714 O O . ASP A 1 91 ? -0.654 22.329 -37.197 1.00 83.69 91 ASP A O 1
ATOM 718 N N . LEU A 1 92 ? -2.764 21.624 -37.535 1.00 86.69 92 LEU A N 1
ATOM 719 C CA . LEU A 1 92 ? -3.230 22.786 -38.304 1.00 86.69 92 LEU A CA 1
ATOM 720 C C . LEU A 1 92 ? -4.018 23.790 -37.457 1.00 86.69 92 LEU A C 1
ATOM 722 O O . LEU A 1 92 ? -4.581 24.748 -37.990 1.00 86.69 92 LEU A O 1
ATOM 726 N N . ARG A 1 93 ? -4.121 23.560 -36.147 1.00 82.38 93 ARG A N 1
ATOM 727 C CA . ARG A 1 93 ? -4.876 24.451 -35.268 1.00 82.38 93 ARG A CA 1
ATOM 728 C C . ARG A 1 93 ? -4.134 25.784 -35.111 1.00 82.38 93 ARG A C 1
ATOM 730 O O . ARG A 1 93 ? -2.908 25.789 -35.015 1.00 82.38 93 ARG A O 1
ATOM 737 N N . PRO A 1 94 ? -4.851 26.920 -35.076 1.00 76.12 94 PRO A N 1
ATOM 738 C CA . PRO A 1 94 ? -4.225 28.219 -34.880 1.00 76.12 94 PRO A CA 1
ATOM 739 C C . PRO A 1 94 ? -3.596 28.274 -33.484 1.00 76.12 94 PRO A C 1
ATOM 741 O O . PRO A 1 94 ? -4.280 28.042 -32.488 1.00 76.12 94 PRO A O 1
ATOM 744 N N . THR A 1 95 ? -2.297 28.569 -33.401 1.00 64.31 95 THR A N 1
ATOM 745 C CA . THR A 1 95 ? -1.600 28.772 -32.125 1.00 64.31 95 THR A CA 1
ATOM 746 C C . THR A 1 95 ? -2.229 29.970 -31.414 1.00 64.31 95 THR A C 1
ATOM 748 O O . THR A 1 95 ? -1.970 31.113 -31.791 1.00 64.31 95 THR A O 1
ATOM 751 N N . SER A 1 96 ? -3.081 29.740 -30.411 1.00 57.50 96 SER A N 1
ATOM 752 C CA . SER A 1 96 ? -3.571 30.819 -29.553 1.00 57.50 96 SER A CA 1
ATOM 753 C C . SER A 1 96 ? -2.389 31.350 -28.743 1.00 57.50 96 SER A C 1
ATOM 755 O O . SER A 1 96 ? -1.894 30.679 -27.838 1.00 57.50 96 SER A O 1
ATOM 757 N N . GLN A 1 97 ? -1.887 32.521 -29.125 1.00 46.91 97 GLN A N 1
ATOM 758 C CA . GLN A 1 97 ? -0.956 33.287 -28.308 1.00 46.91 97 GLN A CA 1
ATOM 759 C C . GLN A 1 97 ? -1.720 33.954 -27.161 1.00 46.91 97 GLN A C 1
ATOM 761 O O . GLN A 1 97 ? -2.712 34.624 -27.437 1.00 46.91 97 GLN A O 1
ATOM 766 N N . GLY A 1 98 ? -1.187 33.834 -25.941 1.00 40.97 98 GLY A N 1
ATOM 767 C CA . G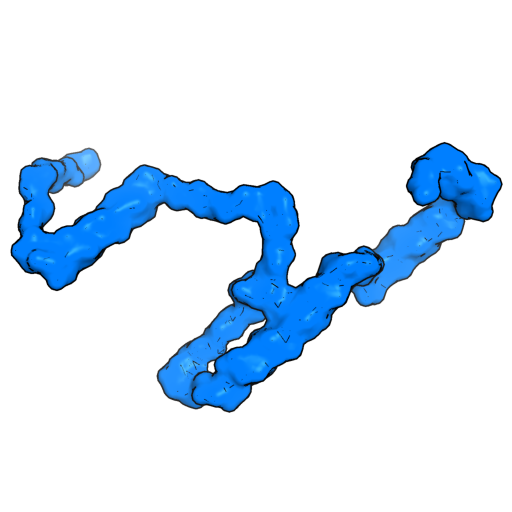LY A 1 98 ? -1.481 34.714 -24.801 1.00 40.97 98 GLY A CA 1
ATOM 768 C C . GLY A 1 98 ? -2.720 34.361 -24.003 1.00 40.97 98 GLY A C 1
ATOM 769 O O . GLY A 1 98 ? -3.805 34.839 -24.389 1.00 40.97 98 GLY A O 1
#

InterPro domains:
  IPR009350 Minor tail T [PF06223] (11-86)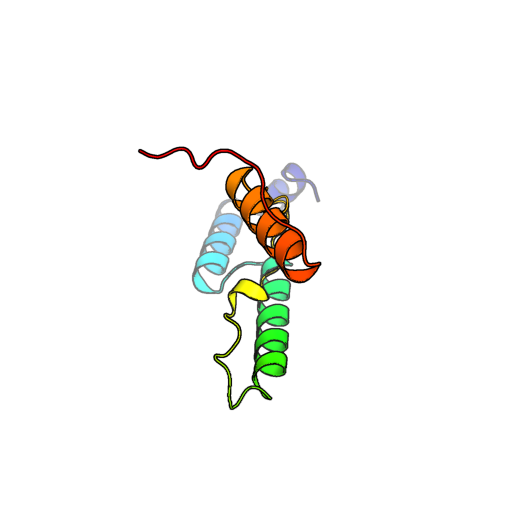

Radius of gyration: 23.77 Å; chains: 1; bounding box: 47×45×64 Å